Protein AF-A0A4S4A154-F1 (afdb_monomer)

Radius of gyration: 24.98 Å; Cα contacts (8 Å, |Δi|>4): 8; chains: 1; bounding box: 58×32×57 Å

Structure (mmCIF, N/CA/C/O backbone):
data_AF-A0A4S4A154-F1
#
_entry.id   AF-A0A4S4A154-F1
#
loop_
_atom_site.group_PDB
_atom_site.id
_atom_site.type_symbol
_atom_site.label_atom_id
_atom_site.label_alt_id
_atom_site.label_comp_id
_atom_site.label_asym_id
_atom_site.label_entity_id
_atom_site.label_seq_id
_atom_site.pdbx_PDB_ins_code
_atom_site.Cartn_x
_atom_site.Cartn_y
_atom_site.Cartn_z
_atom_site.occupancy
_atom_site.B_iso_or_equiv
_atom_site.auth_seq_id
_atom_site.auth_comp_id
_atom_site.auth_asym_id
_atom_site.auth_atom_id
_atom_site.pdbx_PDB_model_num
ATOM 1 N N . MET A 1 1 ? 42.655 24.542 -37.401 1.00 37.38 1 MET A N 1
ATOM 2 C CA . MET A 1 1 ? 41.230 24.266 -37.123 1.00 37.38 1 MET A CA 1
ATOM 3 C C . MET A 1 1 ? 41.114 22.772 -36.878 1.00 37.38 1 MET A C 1
ATOM 5 O O . MET A 1 1 ? 41.117 22.004 -37.830 1.00 37.38 1 MET A O 1
ATOM 9 N N . GLU A 1 2 ? 41.146 22.350 -35.616 1.00 41.88 2 GLU A N 1
ATOM 10 C CA . GLU A 1 2 ? 40.962 20.940 -35.266 1.00 41.88 2 GLU A CA 1
ATOM 11 C C . GLU A 1 2 ? 39.475 20.609 -35.361 1.00 41.88 2 GLU A C 1
ATOM 13 O O . GLU A 1 2 ? 38.644 21.145 -34.627 1.00 41.88 2 GLU A O 1
ATOM 18 N N . ILE A 1 3 ? 39.125 19.761 -36.324 1.00 46.69 3 ILE A N 1
ATOM 19 C CA . ILE A 1 3 ? 37.776 19.225 -36.448 1.00 46.69 3 ILE A CA 1
ATOM 20 C C . ILE A 1 3 ? 37.626 18.207 -35.321 1.00 46.69 3 ILE A C 1
ATOM 22 O O . ILE A 1 3 ? 38.076 17.069 -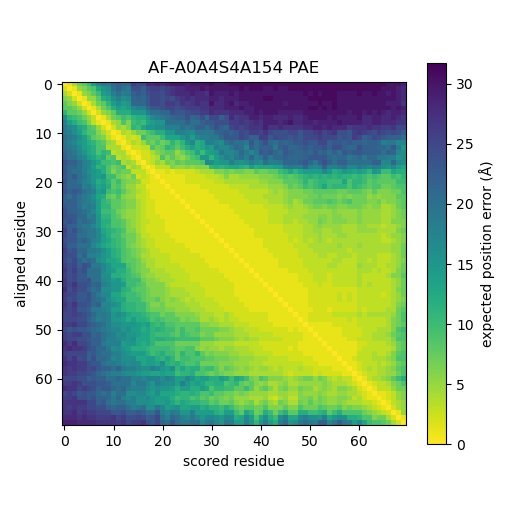35.432 1.00 46.69 3 ILE A O 1
ATOM 26 N N . VAL A 1 4 ? 37.011 18.635 -34.218 1.00 47.50 4 VAL A N 1
ATOM 27 C CA . VAL A 1 4 ? 36.576 17.753 -33.133 1.00 47.50 4 VAL A CA 1
ATOM 28 C C . VAL A 1 4 ? 35.563 16.775 -33.724 1.00 47.50 4 VAL A C 1
ATOM 30 O O . VAL A 1 4 ? 34.373 17.077 -33.841 1.00 47.50 4 VAL A O 1
ATOM 33 N N . GLN A 1 5 ? 36.029 15.591 -34.122 1.00 49.16 5 GLN A N 1
ATOM 34 C CA . GLN A 1 5 ? 35.148 14.461 -34.373 1.00 49.16 5 GLN A CA 1
ATOM 35 C C . GLN A 1 5 ? 34.535 14.070 -33.029 1.00 49.16 5 GLN 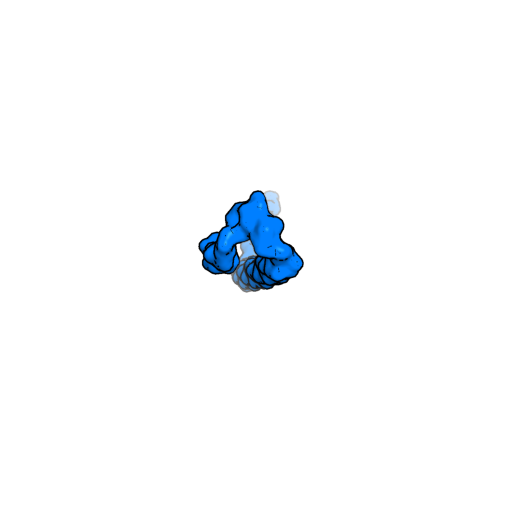A C 1
ATOM 37 O O . GLN A 1 5 ? 35.099 13.291 -32.265 1.00 49.16 5 GLN A O 1
ATOM 42 N N . LYS A 1 6 ? 33.369 14.648 -32.719 1.00 52.62 6 LYS A N 1
ATOM 43 C CA . LYS A 1 6 ? 32.465 14.136 -31.688 1.00 52.62 6 LYS A CA 1
ATOM 44 C C . LYS A 1 6 ? 32.062 12.727 -32.117 1.00 52.62 6 LYS A C 1
ATOM 46 O O . LYS A 1 6 ? 31.117 12.553 -32.887 1.00 52.62 6 LYS A O 1
ATOM 51 N N . GLY A 1 7 ? 32.843 11.742 -31.676 1.00 50.66 7 GLY A N 1
ATOM 52 C CA . GLY A 1 7 ? 32.576 10.328 -31.877 1.00 50.66 7 GLY A CA 1
ATOM 53 C C . GLY A 1 7 ? 31.152 10.041 -31.429 1.00 50.66 7 GLY A C 1
ATOM 54 O O . GLY A 1 7 ? 30.793 10.266 -30.274 1.00 50.66 7 GLY A O 1
ATOM 55 N N . ARG A 1 8 ? 30.311 9.615 -32.372 1.00 56.69 8 ARG A N 1
ATOM 56 C CA . ARG A 1 8 ? 28.980 9.111 -32.041 1.00 56.69 8 ARG A CA 1
ATOM 57 C C . ARG A 1 8 ? 29.192 7.921 -31.101 1.00 56.69 8 ARG A C 1
ATOM 59 O O . ARG A 1 8 ? 30.043 7.089 -31.423 1.00 56.69 8 ARG A O 1
ATOM 66 N N . PRO A 1 9 ? 28.466 7.818 -29.976 1.00 55.31 9 PRO A N 1
ATOM 67 C CA . PRO A 1 9 ? 28.573 6.637 -29.133 1.00 55.31 9 PRO A CA 1
ATOM 68 C C . PRO A 1 9 ? 28.289 5.409 -29.999 1.00 55.31 9 PRO A C 1
ATOM 70 O O . PRO A 1 9 ? 27.327 5.400 -30.777 1.00 55.31 9 PRO A O 1
ATOM 73 N N . LEU A 1 10 ? 29.171 4.408 -29.923 1.00 59.50 10 LEU A N 1
ATOM 74 C CA . LEU A 1 10 ? 29.019 3.162 -30.664 1.00 59.50 10 LEU A CA 1
ATOM 75 C C . LEU A 1 10 ? 27.616 2.626 -30.373 1.00 59.50 10 LEU A C 1
ATOM 77 O O . LEU A 1 10 ? 27.228 2.461 -29.222 1.00 59.50 10 LEU A O 1
ATOM 81 N N . HIS A 1 11 ? 26.831 2.372 -31.419 1.00 57.47 11 HIS A N 1
ATOM 82 C CA . HIS A 1 11 ? 25.416 1.983 -31.339 1.00 57.47 11 HIS A CA 1
ATOM 83 C C . HIS A 1 11 ? 25.149 0.806 -30.365 1.00 57.47 11 HIS A C 1
ATOM 85 O O . HIS A 1 11 ? 24.060 0.674 -29.804 1.00 57.47 11 HIS A O 1
ATOM 91 N N . VAL A 1 12 ? 26.173 -0.018 -30.120 1.00 61.81 12 VAL A N 1
ATOM 92 C CA . VAL A 1 12 ? 26.203 -1.101 -29.129 1.00 61.81 12 VAL A CA 1
ATOM 93 C C . VAL A 1 12 ? 26.153 -0.582 -27.685 1.00 61.81 12 VAL A C 1
ATOM 95 O O . VAL A 1 12 ? 25.352 -1.088 -26.9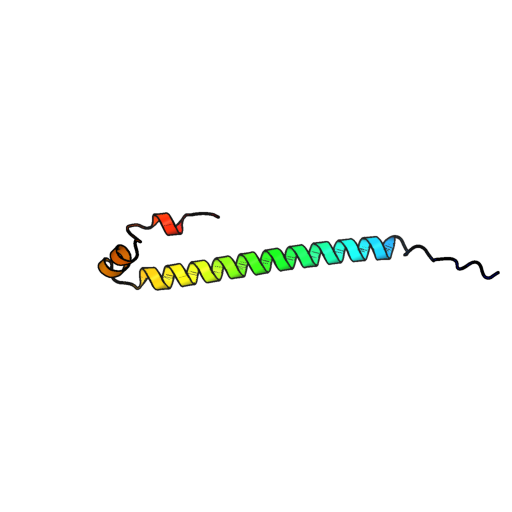01 1.00 61.81 12 VAL A O 1
ATOM 98 N N . GLU A 1 13 ? 26.936 0.441 -27.333 1.00 61.75 13 GLU A N 1
ATOM 99 C CA . GLU A 1 13 ? 26.950 1.041 -25.990 1.00 61.75 13 GLU A CA 1
ATOM 100 C C . GLU A 1 13 ? 25.606 1.693 -25.657 1.00 61.75 13 GLU A C 1
ATOM 102 O O . GLU A 1 13 ? 25.085 1.517 -24.556 1.00 61.75 13 GLU A O 1
ATOM 107 N N . VAL A 1 14 ? 24.988 2.371 -26.632 1.00 62.66 14 VAL A N 1
ATOM 108 C CA . VAL A 1 14 ? 23.656 2.976 -26.464 1.00 62.66 14 VAL A CA 1
ATOM 109 C C . VAL A 1 14 ? 22.607 1.898 -26.180 1.00 62.66 14 VAL A C 1
ATOM 111 O O . VAL A 1 14 ? 21.878 2.001 -25.195 1.00 62.66 14 VAL A O 1
ATOM 114 N N . ARG A 1 15 ? 22.569 0.812 -26.970 1.00 62.97 15 ARG A N 1
ATOM 115 C CA . ARG A 1 15 ? 21.640 -0.314 -26.740 1.00 62.97 15 ARG A CA 1
ATOM 116 C C . ARG A 1 15 ? 21.861 -1.001 -25.393 1.00 62.97 15 ARG A C 1
ATOM 118 O O . ARG A 1 15 ? 20.889 -1.365 -24.729 1.00 62.97 15 ARG A O 1
ATOM 125 N N . GLN A 1 16 ? 23.114 -1.199 -24.987 1.00 63.84 16 GLN A N 1
ATOM 126 C CA . GLN A 1 16 ? 23.438 -1.800 -23.692 1.00 63.84 16 GLN A CA 1
ATOM 127 C C . GLN A 1 16 ? 22.992 -0.902 -22.531 1.00 63.84 16 GLN A C 1
ATOM 129 O O . GLN A 1 16 ? 22.399 -1.401 -21.574 1.00 63.84 16 GLN A O 1
ATOM 134 N N . ASN A 1 17 ? 23.182 0.415 -22.641 1.00 73.06 17 ASN A N 1
ATOM 135 C CA . ASN A 1 17 ? 22.751 1.380 -21.631 1.00 73.06 17 ASN A CA 1
ATOM 136 C C . ASN A 1 17 ? 21.213 1.441 -21.507 1.00 73.06 17 ASN A C 1
ATOM 138 O O . ASN A 1 17 ? 20.675 1.410 -20.397 1.00 73.06 17 ASN A O 1
ATOM 142 N N . THR A 1 18 ? 20.486 1.392 -22.630 1.00 79.25 18 THR A N 1
ATOM 143 C CA . THR A 1 18 ? 19.015 1.289 -22.633 1.00 79.25 18 THR A CA 1
ATOM 144 C C . THR A 1 18 ? 18.533 -0.002 -21.968 1.00 79.25 18 THR A C 1
ATOM 146 O O . THR A 1 18 ? 17.638 0.035 -21.124 1.00 79.25 18 THR A O 1
ATOM 149 N N . ARG A 1 19 ? 19.150 -1.151 -22.281 1.00 85.31 19 ARG A N 1
ATOM 150 C CA . ARG A 1 19 ? 18.779 -2.443 -21.678 1.00 85.31 19 ARG A CA 1
ATOM 151 C C . ARG A 1 19 ? 19.047 -2.471 -20.173 1.00 85.31 19 ARG A C 1
ATOM 153 O O . ARG A 1 19 ? 18.206 -2.944 -19.414 1.00 85.31 19 ARG A O 1
ATOM 160 N N . LEU A 1 20 ? 20.196 -1.959 -19.734 1.00 91.31 20 LEU A N 1
ATOM 161 C CA . LEU A 1 20 ? 20.532 -1.866 -18.311 1.00 91.31 20 LEU A CA 1
ATOM 162 C C . LEU A 1 20 ? 19.582 -0.927 -17.563 1.00 91.31 20 LEU A C 1
ATOM 164 O O . LEU A 1 20 ? 19.196 -1.232 -16.437 1.00 91.31 20 LEU A O 1
ATOM 168 N N . THR A 1 21 ? 19.176 0.180 -18.184 1.00 92.00 21 THR A N 1
ATOM 169 C CA . THR A 1 21 ? 18.181 1.099 -17.615 1.00 92.00 21 THR A CA 1
ATOM 170 C C . THR A 1 21 ? 16.827 0.412 -17.443 1.00 92.00 21 THR A C 1
ATOM 172 O O . THR A 1 21 ? 16.300 0.405 -16.332 1.00 92.00 21 THR A O 1
ATOM 175 N N . ALA A 1 22 ? 16.333 -0.282 -18.473 1.00 92.00 22 ALA A N 1
ATOM 176 C CA . ALA A 1 22 ? 15.076 -1.027 -18.398 1.00 92.00 22 ALA A CA 1
ATO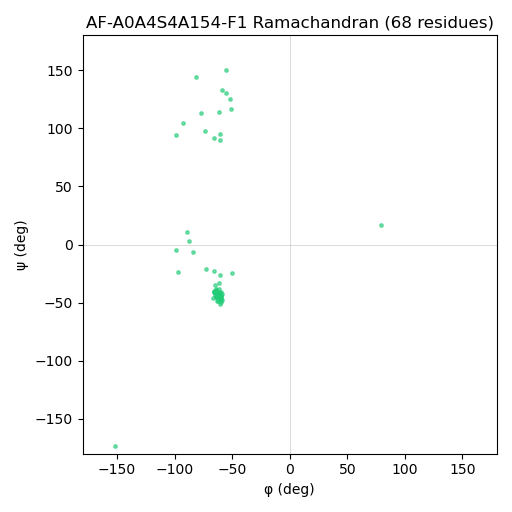M 177 C C . ALA A 1 22 ? 15.096 -2.113 -17.30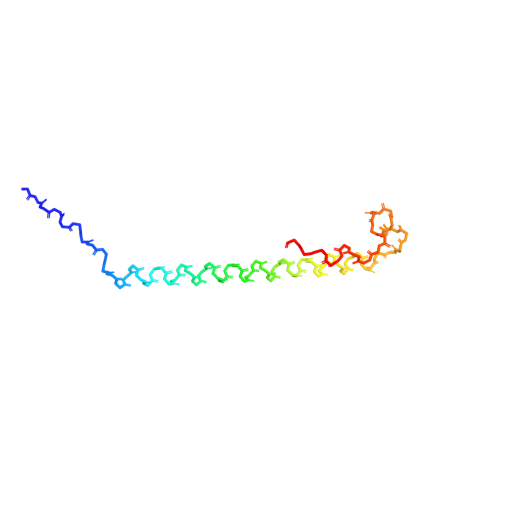3 1.00 92.00 22 ALA A C 1
ATOM 179 O O . ALA A 1 22 ? 14.134 -2.271 -16.554 1.00 92.00 22 ALA A O 1
ATOM 180 N N . ILE A 1 23 ? 16.216 -2.832 -17.152 1.00 93.94 23 ILE A N 1
ATOM 181 C CA . ILE A 1 23 ? 16.383 -3.824 -16.078 1.00 93.94 23 ILE A CA 1
ATOM 182 C C . ILE A 1 23 ? 16.345 -3.145 -14.703 1.00 93.94 23 ILE A C 1
ATOM 184 O O . ILE A 1 23 ? 15.663 -3.632 -13.804 1.00 93.94 23 ILE A O 1
ATOM 188 N N . LYS A 1 24 ? 17.047 -2.020 -14.519 1.00 94.06 24 LYS A N 1
ATOM 189 C CA . LYS A 1 24 ? 17.05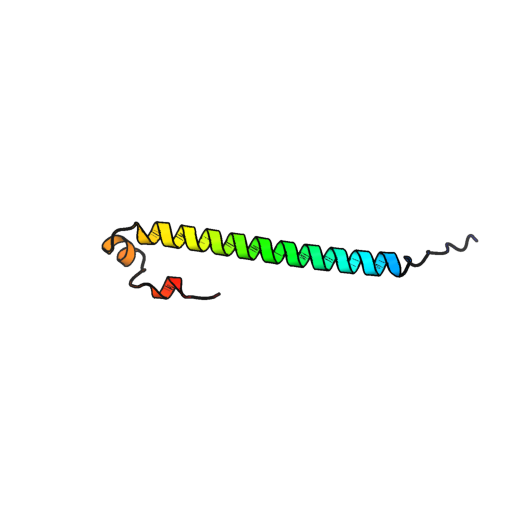2 -1.281 -13.244 1.00 94.06 24 LYS A CA 1
ATOM 190 C C . LYS A 1 24 ? 15.660 -0.781 -12.869 1.00 94.06 24 LYS A C 1
ATOM 192 O O . LYS A 1 24 ? 15.280 -0.882 -11.705 1.00 94.06 24 LYS A O 1
ATOM 197 N N . GLU A 1 25 ? 14.909 -0.258 -13.831 1.00 95.56 25 GLU A N 1
ATOM 198 C CA . GLU A 1 25 ? 13.531 0.192 -13.623 1.00 95.56 25 GLU A CA 1
ATOM 199 C C . GLU A 1 25 ? 12.613 -0.967 -13.248 1.00 95.56 25 GLU A C 1
ATOM 201 O O . GLU A 1 25 ? 11.875 -0.868 -12.268 1.00 95.56 25 GLU A O 1
ATOM 206 N N . TRP A 1 26 ? 12.725 -2.096 -13.951 1.00 96.00 26 TRP A N 1
ATOM 207 C CA . TRP A 1 26 ? 11.970 -3.301 -13.625 1.00 96.00 26 TRP A CA 1
ATOM 208 C C . TRP A 1 26 ? 12.283 -3.813 -12.213 1.00 96.00 26 TRP A C 1
ATOM 2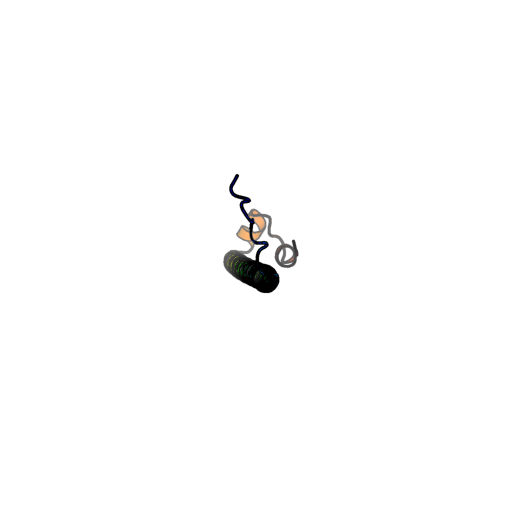10 O O . TRP A 1 26 ? 11.367 -4.052 -11.426 1.00 96.00 26 TRP A O 1
ATOM 220 N N . VAL A 1 27 ? 13.569 -3.915 -11.851 1.00 96.81 27 VAL A N 1
ATOM 221 C CA . VAL A 1 27 ? 13.991 -4.324 -10.500 1.00 96.81 27 VAL A CA 1
ATOM 222 C C . VAL A 1 27 ? 13.460 -3.347 -9.452 1.00 96.81 27 VAL A C 1
ATOM 224 O O . VAL A 1 27 ? 12.922 -3.784 -8.435 1.00 96.81 27 VAL A O 1
ATOM 227 N N . ARG A 1 28 ? 13.560 -2.032 -9.691 1.00 97.00 28 ARG A N 1
ATOM 228 C CA . ARG A 1 28 ? 13.036 -1.010 -8.773 1.00 97.00 28 ARG A CA 1
ATOM 229 C C . ARG A 1 28 ? 11.530 -1.173 -8.573 1.00 97.00 28 ARG A C 1
ATOM 231 O O . ARG A 1 28 ? 11.088 -1.262 -7.430 1.00 97.00 28 ARG A O 1
ATOM 238 N N . GLY A 1 29 ? 10.765 -1.301 -9.656 1.00 96.56 29 GLY A N 1
ATOM 239 C CA . GLY A 1 29 ? 9.321 -1.525 -9.594 1.00 96.56 29 GLY A CA 1
ATOM 240 C C . GLY A 1 29 ? 8.964 -2.805 -8.836 1.00 96.56 29 GLY A C 1
ATOM 241 O O . GLY A 1 29 ? 8.087 -2.793 -7.972 1.00 96.56 29 GLY A O 1
ATOM 242 N N . HIS A 1 30 ? 9.694 -3.895 -9.077 1.00 96.94 30 HIS A N 1
ATOM 243 C CA . HIS A 1 30 ? 9.486 -5.158 -8.370 1.00 96.94 30 HIS A CA 1
ATOM 244 C C . HIS A 1 30 ? 9.758 -5.041 -6.860 1.00 96.94 30 HIS A C 1
ATOM 246 O O . HIS A 1 30 ? 8.971 -5.517 -6.037 1.00 96.94 30 HIS A O 1
ATOM 252 N N . LEU A 1 31 ? 10.852 -4.378 -6.475 1.00 97.38 31 LEU A N 1
ATOM 253 C CA . LEU A 1 31 ? 11.190 -4.144 -5.070 1.00 97.38 31 LEU A CA 1
ATOM 254 C C . LEU A 1 31 ? 10.159 -3.247 -4.378 1.00 97.38 31 LEU A C 1
ATOM 256 O O . LEU A 1 31 ? 9.749 -3.537 -3.252 1.00 97.38 31 LEU A O 1
ATOM 260 N N . GLU A 1 32 ? 9.689 -2.197 -5.047 1.00 96.62 32 GLU A N 1
ATOM 261 C CA . GLU A 1 32 ? 8.632 -1.333 -4.524 1.00 96.62 32 GLU A CA 1
ATOM 262 C C . GLU A 1 32 ? 7.322 -2.090 -4.310 1.00 96.62 32 GLU A C 1
ATOM 264 O O . GLU A 1 32 ? 6.703 -1.947 -3.254 1.00 96.62 32 GLU A O 1
ATOM 269 N N . GLN A 1 33 ? 6.912 -2.925 -5.268 1.00 95.69 33 GLN A N 1
ATOM 270 C CA . GLN A 1 33 ? 5.727 -3.773 -5.126 1.00 95.69 33 GLN A CA 1
ATOM 271 C C . GLN A 1 33 ? 5.858 -4.716 -3.926 1.00 95.69 33 GLN A C 1
ATOM 273 O O . GLN A 1 33 ? 4.931 -4.825 -3.119 1.00 95.69 33 GLN A O 1
ATOM 278 N N . ARG A 1 34 ? 7.023 -5.353 -3.749 1.00 95.44 34 ARG A N 1
ATOM 279 C CA . ARG A 1 34 ? 7.283 -6.212 -2.583 1.00 95.44 34 ARG A CA 1
ATOM 280 C C . ARG A 1 34 ? 7.223 -5.441 -1.269 1.00 95.44 34 ARG A C 1
ATOM 282 O O . ARG A 1 34 ? 6.577 -5.907 -0.332 1.00 95.44 34 ARG A O 1
ATOM 289 N N . LYS A 1 35 ? 7.819 -4.248 -1.209 1.00 95.56 35 LYS A N 1
ATOM 290 C CA . LYS A 1 35 ? 7.767 -3.379 -0.024 1.00 95.56 35 LYS A CA 1
ATOM 291 C C . LYS A 1 35 ? 6.333 -2.960 0.307 1.00 95.56 35 LYS A C 1
ATOM 293 O O . LYS A 1 35 ? 5.935 -3.029 1.468 1.00 95.56 35 LYS A O 1
ATOM 298 N N . ARG A 1 36 ? 5.539 -2.576 -0.700 1.00 92.94 36 ARG A N 1
ATOM 299 C CA . ARG A 1 36 ? 4.114 -2.241 -0.532 1.00 92.94 36 ARG A CA 1
ATOM 300 C C . ARG A 1 36 ? 3.319 -3.433 0.001 1.00 92.94 36 ARG A C 1
ATOM 302 O O . ARG A 1 36 ? 2.576 -3.274 0.966 1.00 92.94 36 ARG A O 1
ATOM 309 N N . LYS A 1 37 ? 3.521 -4.632 -0.562 1.00 92.38 37 LYS A N 1
ATOM 310 C CA . LYS A 1 37 ? 2.856 -5.864 -0.104 1.00 92.38 37 LYS A CA 1
ATOM 311 C C . LYS A 1 37 ? 3.211 -6.203 1.346 1.00 92.38 37 LYS A C 1
ATOM 313 O O . LYS A 1 37 ? 2.314 -6.510 2.125 1.00 92.38 37 LYS A O 1
ATOM 318 N N . ALA A 1 38 ? 4.488 -6.104 1.716 1.00 94.12 38 ALA A N 1
ATOM 319 C CA . ALA A 1 38 ? 4.938 -6.340 3.087 1.00 94.12 38 ALA A CA 1
ATOM 320 C C . ALA A 1 38 ? 4.321 -5.335 4.071 1.00 94.12 38 ALA A C 1
ATOM 322 O O . ALA A 1 38 ? 3.782 -5.739 5.098 1.00 94.12 38 ALA A O 1
ATOM 323 N N . LYS A 1 39 ? 4.322 -4.039 3.726 1.00 93.94 39 LYS A N 1
ATOM 324 C CA . LYS A 1 39 ? 3.704 -2.994 4.554 1.00 93.94 39 LYS A CA 1
ATOM 325 C C . LYS A 1 39 ? 2.200 -3.230 4.734 1.00 93.94 39 LYS A C 1
ATOM 327 O O . LYS A 1 39 ? 1.716 -3.163 5.855 1.00 93.94 39 LYS A O 1
ATOM 332 N N . ARG A 1 40 ? 1.477 -3.575 3.661 1.00 91.69 40 ARG A N 1
ATOM 333 C CA . ARG A 1 40 ? 0.043 -3.911 3.729 1.00 91.69 40 ARG A CA 1
ATOM 334 C C . ARG A 1 40 ? -0.215 -5.102 4.651 1.00 91.69 40 ARG A C 1
ATOM 336 O O . ARG A 1 40 ? -1.097 -5.021 5.493 1.00 91.69 40 ARG A O 1
ATOM 343 N N . ALA A 1 41 ? 0.570 -6.173 4.530 1.00 91.44 41 ALA A N 1
ATOM 344 C CA . ALA A 1 41 ? 0.435 -7.343 5.397 1.00 91.44 41 ALA A CA 1
ATOM 345 C C . ALA A 1 41 ? 0.674 -6.999 6.879 1.00 91.44 41 ALA A C 1
ATOM 347 O O . ALA A 1 41 ? -0.087 -7.438 7.735 1.00 91.44 41 ALA A O 1
ATOM 348 N N . GLN A 1 42 ? 1.681 -6.172 7.177 1.00 95.12 42 GLN A N 1
ATOM 349 C CA . GLN A 1 42 ? 1.941 -5.689 8.538 1.00 95.12 42 GLN A CA 1
ATOM 350 C C . GLN A 1 42 ? 0.776 -4.855 9.083 1.00 95.12 42 GLN A C 1
ATOM 352 O O . GLN A 1 42 ? 0.344 -5.079 10.207 1.00 95.12 42 GLN A O 1
ATOM 357 N N . THR A 1 43 ? 0.236 -3.929 8.286 1.00 91.94 43 THR A N 1
ATOM 358 C CA . THR A 1 43 ? -0.930 -3.121 8.673 1.00 91.94 43 THR A CA 1
ATOM 359 C C . THR A 1 43 ? -2.151 -3.992 8.971 1.00 91.94 43 THR A C 1
ATOM 361 O O . THR A 1 43 ? -2.791 -3.798 10.000 1.00 91.94 43 THR A O 1
ATOM 364 N N . ILE A 1 44 ? -2.427 -4.989 8.123 1.00 91.44 44 ILE A N 1
ATOM 365 C CA . ILE A 1 44 ? -3.506 -5.962 8.345 1.00 91.44 44 ILE A CA 1
ATOM 366 C C . ILE A 1 44 ? -3.307 -6.716 9.657 1.00 91.44 44 ILE A C 1
ATOM 368 O O . ILE A 1 44 ? -4.23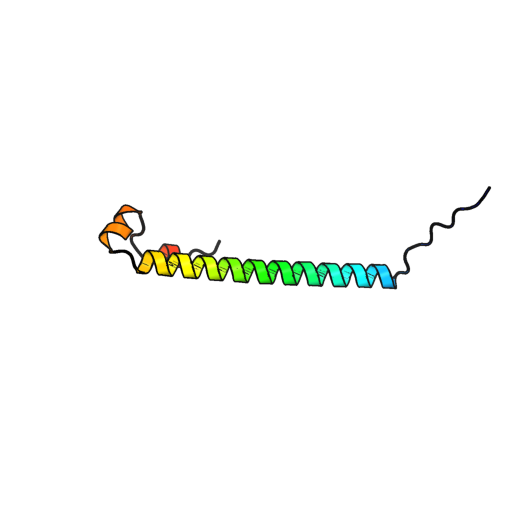3 -6.783 10.457 1.00 91.44 44 ILE A O 1
ATOM 372 N N . ALA A 1 45 ? -2.103 -7.229 9.912 1.00 92.81 45 ALA A N 1
ATOM 373 C CA . ALA A 1 45 ? -1.812 -7.957 11.142 1.00 92.81 45 ALA A CA 1
ATOM 374 C C . ALA A 1 45 ? -2.004 -7.090 12.398 1.00 92.81 45 ALA A C 1
ATOM 376 O O . ALA A 1 45 ? -2.568 -7.561 13.380 1.00 92.81 45 ALA A O 1
ATOM 377 N N . ILE A 1 46 ? -1.574 -5.823 12.365 1.00 93.12 46 ILE A N 1
ATOM 378 C CA . ILE A 1 46 ? -1.768 -4.888 13.482 1.00 93.12 46 ILE A CA 1
ATOM 379 C C . ILE A 1 46 ? -3.259 -4.695 13.756 1.00 93.12 46 ILE A C 1
ATOM 381 O O . ILE A 1 46 ? -3.684 -4.862 14.892 1.00 93.12 46 ILE A O 1
ATOM 385 N N . ILE A 1 47 ? -4.048 -4.388 12.724 1.00 91.75 47 ILE A N 1
ATOM 386 C CA . ILE A 1 47 ? -5.485 -4.125 12.873 1.00 91.75 47 ILE A CA 1
ATOM 387 C C . ILE A 1 47 ? -6.235 -5.383 13.321 1.00 91.75 47 ILE A C 1
ATOM 389 O O . ILE A 1 47 ? -7.100 -5.294 14.183 1.00 91.75 47 ILE A O 1
ATOM 393 N N . MET A 1 48 ? -5.888 -6.560 12.797 1.00 88.38 48 MET A N 1
ATOM 394 C CA . MET A 1 48 ? -6.515 -7.829 13.188 1.00 88.38 48 MET A CA 1
ATOM 395 C C . MET A 1 48 ? -6.242 -8.241 14.633 1.00 88.38 48 MET A C 1
ATOM 397 O O . MET A 1 48 ? -7.024 -8.999 15.198 1.00 88.38 48 MET A O 1
ATOM 401 N N . ASN A 1 49 ? -5.165 -7.735 15.234 1.00 94.12 49 ASN A N 1
ATOM 402 C CA . ASN A 1 49 ? -4.871 -7.945 16.648 1.00 94.12 49 ASN A CA 1
ATOM 403 C C . ASN A 1 49 ? -5.600 -6.951 17.568 1.00 94.12 49 ASN A C 1
ATOM 405 O O . ASN A 1 49 ? -5.501 -7.084 18.787 1.00 94.12 49 ASN A O 1
ATOM 409 N N . LEU A 1 50 ? -6.297 -5.949 17.020 1.00 93.06 50 LEU A N 1
ATOM 410 C CA . LEU A 1 50 ? -7.086 -5.016 17.818 1.00 93.06 50 LEU A CA 1
ATOM 411 C C . LEU A 1 50 ? -8.458 -5.616 18.166 1.00 93.06 50 LEU A C 1
ATOM 413 O O . LEU A 1 50 ? -9.066 -6.283 17.324 1.00 93.06 50 LEU A O 1
ATOM 417 N N . PRO A 1 51 ? -8.978 -5.336 19.373 1.00 94.06 51 PRO A N 1
ATOM 418 C CA . PRO A 1 51 ? -10.368 -5.597 19.722 1.00 94.06 51 PRO A CA 1
ATOM 419 C C . PRO A 1 51 ? -11.363 -4.940 18.751 1.00 94.06 51 PRO A C 1
ATOM 421 O O . PRO A 1 51 ? -11.091 -3.893 18.161 1.00 94.06 51 PRO A O 1
ATOM 424 N N . GLU A 1 52 ? -12.531 -5.559 18.589 1.00 90.38 52 GLU A N 1
ATOM 425 C CA . GLU A 1 52 ? -13.563 -5.132 17.635 1.00 90.38 52 GLU A CA 1
ATOM 426 C C . GLU A 1 52 ? -14.107 -3.722 17.909 1.00 90.38 52 GLU A C 1
ATOM 428 O O . GLU A 1 52 ? -14.348 -2.962 16.976 1.00 90.38 52 GLU A O 1
ATOM 433 N N . ASP A 1 53 ? -14.276 -3.361 19.178 1.00 94.06 53 ASP A N 1
ATOM 434 C CA . ASP A 1 53 ? -14.667 -2.020 19.616 1.00 94.06 53 ASP A CA 1
ATOM 435 C C . ASP A 1 53 ? -13.646 -0.967 19.166 1.00 94.06 53 ASP A C 1
ATOM 437 O O . ASP A 1 53 ? -14.017 0.010 18.520 1.00 94.06 53 ASP A O 1
ATOM 441 N N . ILE A 1 54 ? -12.352 -1.232 19.364 1.00 94.44 54 ILE A N 1
ATOM 442 C CA . ILE A 1 54 ? -11.280 -0.334 18.915 1.00 94.44 54 ILE A CA 1
ATOM 443 C C . ILE A 1 54 ? -11.248 -0.212 17.388 1.00 94.44 54 ILE A C 1
ATOM 445 O O . ILE A 1 54 ? -11.025 0.881 16.866 1.00 94.44 54 ILE A O 1
ATOM 449 N N . ARG A 1 55 ? -11.482 -1.307 16.648 1.00 92.31 55 ARG A N 1
ATOM 450 C CA . ARG A 1 55 ? -11.565 -1.260 15.176 1.00 92.31 55 ARG A CA 1
ATOM 451 C C . ARG A 1 55 ? -12.704 -0.356 14.707 1.00 92.31 55 ARG A C 1
ATOM 453 O O . ARG A 1 55 ? -12.493 0.471 13.820 1.00 92.31 55 ARG A O 1
ATOM 460 N N . ARG A 1 56 ? -13.875 -0.455 15.338 1.00 90.00 56 ARG A N 1
ATOM 461 C CA . ARG A 1 56 ? -15.032 0.397 15.026 1.00 90.00 56 ARG A CA 1
ATOM 462 C C . ARG A 1 56 ? -14.777 1.861 15.353 1.00 90.00 56 ARG A C 1
ATOM 464 O O . ARG A 1 56 ? -15.122 2.713 14.538 1.00 90.00 56 ARG A O 1
ATOM 471 N N . ASP A 1 57 ? -14.120 2.141 16.474 1.00 93.75 57 ASP A N 1
ATOM 472 C CA . ASP A 1 57 ? -13.782 3.507 16.889 1.00 93.75 57 ASP A CA 1
ATOM 473 C C . ASP A 1 57 ? -12.868 4.217 15.879 1.00 93.75 57 ASP A C 1
ATOM 475 O O . ASP A 1 57 ? -13.000 5.420 15.656 1.00 93.75 57 ASP A O 1
ATOM 479 N N . ILE A 1 58 ? -11.976 3.477 15.208 1.00 90.38 58 ILE A N 1
ATOM 480 C CA . ILE A 1 58 ? -11.117 4.010 14.134 1.00 90.38 58 ILE A CA 1
ATOM 481 C C . ILE A 1 58 ? -11.748 3.916 12.734 1.00 90.38 58 ILE A C 1
ATOM 483 O O . ILE A 1 58 ? -11.067 4.151 11.734 1.00 90.38 58 ILE A O 1
ATOM 487 N N . GLY A 1 59 ? -13.039 3.584 12.639 1.00 87.69 59 GLY A N 1
ATOM 488 C CA . GLY A 1 59 ? -13.785 3.537 11.378 1.00 87.69 59 GLY A CA 1
ATOM 489 C C . GLY A 1 59 ? -13.551 2.281 10.534 1.00 87.69 59 GLY A C 1
ATOM 490 O O . GLY A 1 59 ? -13.876 2.275 9.347 1.00 87.69 59 GLY A O 1
ATOM 491 N N . ILE A 1 60 ? -13.000 1.215 11.119 1.00 87.94 60 ILE A N 1
ATOM 492 C CA . ILE A 1 60 ? -12.831 -0.093 10.481 1.00 87.94 60 ILE A CA 1
ATOM 493 C C . ILE A 1 60 ? -13.971 -1.003 10.943 1.00 87.94 60 ILE A C 1
ATOM 495 O O . ILE A 1 60 ? -13.914 -1.608 12.010 1.00 87.94 60 ILE A O 1
ATOM 499 N N . VAL A 1 61 ? -15.036 -1.051 10.143 1.00 78.06 61 VAL A N 1
ATOM 500 C CA . VAL A 1 61 ? -16.296 -1.735 10.495 1.00 78.06 61 VAL A CA 1
ATOM 501 C C . VAL A 1 61 ? -16.373 -3.152 9.914 1.00 78.06 61 VAL A C 1
ATOM 503 O O . VAL A 1 61 ? -17.092 -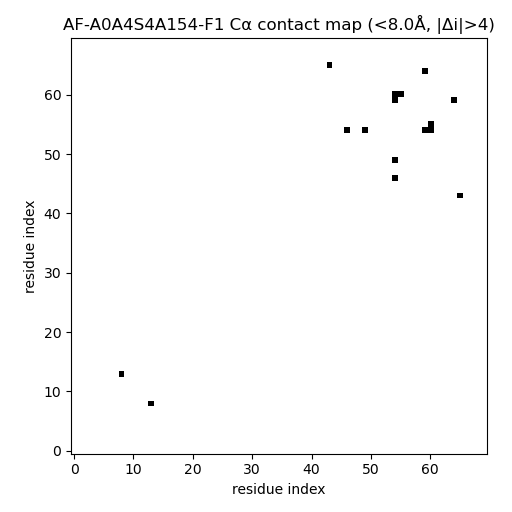4.000 10.434 1.00 78.06 61 VAL A O 1
ATOM 506 N N . ASP A 1 62 ? -15.625 -3.419 8.846 1.00 81.75 62 ASP A N 1
ATOM 507 C CA . ASP A 1 62 ? -15.575 -4.708 8.162 1.00 81.75 62 ASP A CA 1
ATOM 508 C C . ASP A 1 62 ? -14.208 -4.921 7.485 1.00 81.75 62 ASP A C 1
ATOM 510 O O . ASP A 1 62 ? -13.285 -4.122 7.643 1.00 81.75 62 ASP A O 1
ATOM 514 N N . ASP A 1 63 ? -14.075 -6.000 6.716 1.00 81.00 63 ASP A N 1
ATOM 515 C CA . ASP A 1 63 ? -12.842 -6.378 6.023 1.00 81.00 63 ASP A CA 1
ATOM 516 C C . ASP A 1 63 ? -12.690 -5.729 4.628 1.00 81.00 63 ASP A C 1
ATOM 518 O O . ASP A 1 63 ? -11.714 -5.981 3.916 1.00 81.00 63 ASP A O 1
ATOM 522 N N . SER A 1 64 ? -13.621 -4.863 4.206 1.00 81.31 64 SER A N 1
ATOM 523 C CA . SER A 1 64 ? -13.646 -4.292 2.849 1.00 81.31 64 SER A CA 1
ATOM 524 C C . SER A 1 64 ? -12.434 -3.404 2.549 1.00 81.31 64 SER A C 1
ATOM 526 O O . SER A 1 64 ? -11.892 -3.441 1.438 1.00 81.31 64 SER A O 1
ATOM 528 N N . TRP A 1 65 ? -11.934 -2.672 3.550 1.00 78.81 65 TRP A N 1
ATOM 529 C CA . TRP A 1 65 ? -10.730 -1.840 3.437 1.00 78.81 65 TRP A CA 1
ATOM 530 C C . TRP A 1 65 ? -9.487 -2.670 3.090 1.00 78.81 65 TRP A C 1
ATOM 532 O O . TRP A 1 65 ? -8.559 -2.165 2.455 1.00 78.81 65 TRP A O 1
ATOM 542 N N . MET A 1 66 ? -9.466 -3.963 3.442 1.00 79.00 66 MET A N 1
ATOM 543 C CA . MET A 1 66 ? -8.351 -4.839 3.102 1.00 79.00 66 MET A CA 1
ATOM 544 C C . MET A 1 66 ? -8.313 -5.188 1.630 1.00 79.00 66 MET A C 1
ATOM 546 O O . MET A 1 66 ? -7.240 -5.562 1.172 1.00 79.00 66 MET A O 1
ATOM 550 N N . HIS A 1 67 ? -9.412 -5.082 0.883 1.00 74.38 67 HIS A N 1
ATOM 551 C CA . HIS A 1 67 ? -9.480 -5.479 -0.524 1.00 74.38 67 HIS A CA 1
ATOM 552 C C . HIS A 1 67 ? -9.342 -4.313 -1.510 1.00 74.38 67 HIS A C 1
ATOM 554 O O . HIS A 1 67 ? -9.227 -4.568 -2.710 1.00 74.38 67 HIS A O 1
ATOM 560 N N . GLN A 1 68 ? -9.266 -3.065 -1.036 1.00 66.94 68 GLN A N 1
ATOM 561 C CA . GLN A 1 68 ? -9.046 -1.906 -1.903 1.00 66.94 68 GLN A CA 1
ATOM 562 C C . GLN A 1 68 ? -7.693 -2.019 -2.624 1.00 66.94 68 GLN A C 1
ATOM 564 O O . GLN A 1 68 ? -6.622 -2.032 -2.009 1.00 66.94 68 GLN A O 1
ATOM 569 N N . GLN A 1 69 ? -7.749 -2.157 -3.950 1.00 56.19 69 GLN A N 1
ATOM 570 C CA . GLN A 1 69 ? -6.584 -2.065 -4.823 1.00 56.19 69 GLN A CA 1
ATOM 571 C C . GLN A 1 69 ? -6.472 -0.617 -5.302 1.00 56.19 69 GLN A C 1
ATOM 573 O O . GLN A 1 69 ? -7.271 -0.189 -6.128 1.00 56.19 69 GLN A O 1
ATOM 578 N N . ASN A 1 70 ? -5.515 0.124 -4.738 1.00 51.94 70 ASN A N 1
ATOM 579 C CA . ASN A 1 70 ? -5.013 1.370 -5.327 1.00 51.94 70 ASN A CA 1
ATOM 580 C C . ASN A 1 70 ? -4.021 1.063 -6.447 1.00 51.94 70 ASN A C 1
ATOM 582 O O . ASN A 1 70 ? -3.171 0.161 -6.234 1.00 51.94 70 ASN A O 1
#

Mean predicted aligned error: 11.19 Å

Foldseek 3Di:
DDPPPPDDPDPVVVVVVVVVVVVVVVVVVVVVVVVVVVVLVVVVVVLVPDDQVVCVVVVNNDCVVSPDDD

pLDDT: mean 80.87, std 17.2, range [37.38, 97.38]

Solvent-accessible surface area (backbone atoms only — not comparable to full-atom values): 4350 Å² total; per-residue (Å²): 136,84,81,77,76,77,73,71,79,55,72,65,59,56,53,50,52,54,52,52,50,54,50,52,51,51,52,50,53,52,52,49,52,52,51,51,52,52,51,51,54,52,53,50,52,56,58,71,72,47,57,70,68,62,33,42,76,74,72,46,82,67,72,66,78,77,69,67,81,129

Secondary structure (DSSP, 8-state):
------PPPPHHHHHHHHHHHHHHHHHHHHHHHHHHHHHHHHHHHHHHTS-HHHHHHTT--SSGGGG---

Organism: NCBI:txid1848972

Sequence (70 aa):
MEIVQKGRPLHVEVRQNTRLTAIKEWVRGHLEQRKRKAKRAQTIAIIMNLPEDIRRDIGIVDDSWMHQQN